Protein AF-A0A7C3XY31-F1 (afdb_monomer_lite)

Structure (mmCIF, N/CA/C/O backbone):
data_AF-A0A7C3XY31-F1
#
_entry.id   AF-A0A7C3XY31-F1
#
loop_
_atom_site.group_PDB
_atom_site.id
_atom_site.type_symbol
_atom_site.label_atom_id
_atom_site.label_alt_id
_atom_site.label_comp_id
_atom_site.label_asym_id
_atom_site.label_entity_id
_atom_site.label_seq_id
_atom_site.pdbx_PDB_ins_code
_atom_site.Cartn_x
_atom_site.Cartn_y
_atom_site.Cartn_z
_atom_site.occupancy
_atom_site.B_iso_or_equiv
_atom_site.auth_seq_id
_atom_site.auth_comp_id
_atom_site.auth_asym_id
_atom_site.auth_atom_id
_atom_site.pdbx_PDB_model_num
ATOM 1 N N . MET A 1 1 ? 17.121 47.775 -98.485 1.00 41.47 1 MET A N 1
ATOM 2 C CA . MET A 1 1 ? 16.347 46.627 -97.964 1.00 41.47 1 MET A CA 1
ATOM 3 C C . MET A 1 1 ? 17.136 45.973 -96.838 1.00 41.47 1 MET A C 1
ATOM 5 O O . MET A 1 1 ? 18.190 45.429 -97.127 1.00 41.47 1 MET A O 1
ATOM 9 N N . ASN A 1 2 ? 16.671 46.038 -95.588 1.00 47.47 2 ASN A N 1
ATOM 10 C CA . ASN A 1 2 ? 17.262 45.298 -94.466 1.00 47.47 2 ASN A CA 1
ATOM 11 C C . ASN A 1 2 ? 16.142 44.456 -93.834 1.00 47.47 2 ASN A C 1
ATOM 13 O O . ASN A 1 2 ? 15.167 45.025 -93.346 1.00 47.47 2 ASN A O 1
ATOM 17 N N . ARG A 1 3 ? 16.213 43.124 -93.970 1.00 52.72 3 ARG A N 1
ATOM 18 C CA . ARG A 1 3 ? 15.205 42.184 -93.453 1.00 52.72 3 ARG A CA 1
ATOM 19 C C . ARG A 1 3 ? 15.568 41.784 -92.025 1.00 52.72 3 ARG A C 1
ATOM 21 O O . ARG A 1 3 ? 16.687 41.365 -91.754 1.00 52.72 3 ARG A O 1
ATOM 28 N N . SER A 1 4 ? 14.566 41.920 -91.172 1.00 62.59 4 SER A N 1
ATOM 29 C CA . SER A 1 4 ? 14.433 41.464 -89.795 1.00 62.59 4 SER A CA 1
ATOM 30 C C . SER A 1 4 ? 14.820 39.999 -89.601 1.00 62.59 4 SER A C 1
ATOM 32 O O . SER A 1 4 ? 14.413 39.130 -90.370 1.00 62.59 4 SER A O 1
ATOM 34 N N . ASN A 1 5 ? 15.554 39.731 -88.522 1.00 63.06 5 ASN A N 1
ATOM 35 C CA . ASN A 1 5 ? 15.708 38.392 -87.968 1.00 63.06 5 ASN A CA 1
ATOM 36 C C . ASN A 1 5 ? 15.462 38.467 -86.453 1.00 63.06 5 ASN A C 1
ATOM 38 O O . ASN A 1 5 ? 16.384 38.420 -85.639 1.00 63.06 5 ASN A O 1
ATOM 42 N N . ASP A 1 6 ? 14.193 38.667 -86.094 1.00 62.97 6 ASP A N 1
ATOM 43 C CA . ASP A 1 6 ? 13.714 38.628 -84.714 1.00 62.97 6 ASP A CA 1
ATOM 44 C C . ASP A 1 6 ? 13.772 37.185 -84.206 1.00 62.97 6 ASP A C 1
ATOM 46 O O . ASP A 1 6 ? 12.964 36.328 -84.566 1.00 62.97 6 ASP A O 1
ATOM 50 N N . SER A 1 7 ? 14.771 36.903 -83.374 1.00 66.19 7 SER A N 1
ATOM 51 C CA . SER A 1 7 ? 14.890 35.624 -82.678 1.00 66.19 7 SER A CA 1
ATOM 52 C C . SER A 1 7 ? 13.913 35.613 -81.505 1.00 66.19 7 SER A C 1
ATOM 54 O O . SER A 1 7 ? 14.154 36.248 -80.480 1.00 66.19 7 SER A O 1
ATOM 56 N N . VAL A 1 8 ? 12.791 34.910 -81.658 1.00 70.56 8 VAL A N 1
ATOM 57 C CA . VAL A 1 8 ? 11.810 34.725 -80.581 1.00 70.56 8 VAL A CA 1
ATOM 58 C C . VAL A 1 8 ? 12.423 33.832 -79.489 1.00 70.56 8 VAL A C 1
ATOM 60 O O . VAL A 1 8 ? 12.839 32.710 -79.79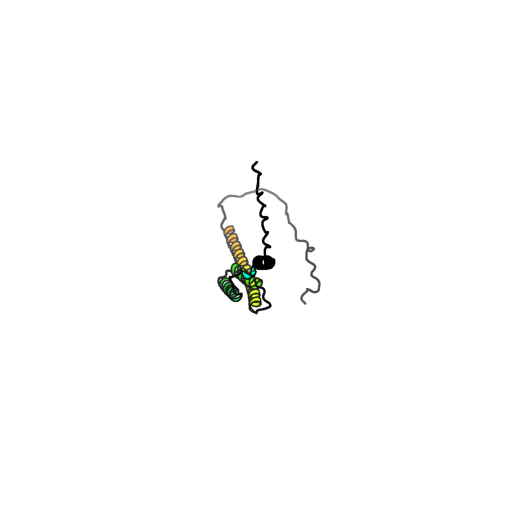3 1.00 70.56 8 VAL A O 1
ATOM 63 N N . PRO A 1 9 ? 12.483 34.271 -78.218 1.00 68.62 9 PRO A N 1
ATOM 64 C CA . PRO A 1 9 ? 12.995 33.441 -77.136 1.00 68.62 9 PRO A CA 1
ATOM 65 C C . PRO A 1 9 ? 12.006 32.313 -76.813 1.00 68.62 9 PRO A C 1
ATOM 67 O O . PRO A 1 9 ? 10.840 32.547 -76.496 1.00 68.62 9 PRO A O 1
ATOM 70 N N . VAL A 1 10 ? 12.479 31.068 -76.882 1.00 75.31 10 VAL A N 1
ATOM 71 C CA . VAL A 1 10 ? 11.697 29.885 -76.502 1.00 75.31 10 VAL A CA 1
ATOM 72 C C . VAL A 1 10 ? 11.641 29.800 -74.971 1.00 75.31 10 VAL A C 1
ATOM 74 O O . VAL A 1 10 ? 12.696 29.776 -74.334 1.00 75.31 10 VAL A O 1
ATOM 77 N N . PRO A 1 11 ? 10.455 29.717 -74.339 1.00 69.56 11 PRO A N 1
ATOM 78 C CA . PRO A 1 11 ? 10.371 29.592 -72.891 1.00 69.56 11 PRO A CA 1
ATOM 79 C C . PRO A 1 11 ? 10.866 28.210 -72.447 1.00 69.56 11 PRO A C 1
ATOM 81 O O . PRO A 1 11 ? 10.320 27.171 -72.831 1.00 69.56 11 PRO A O 1
ATOM 84 N N . HIS A 1 12 ? 11.896 28.192 -71.602 1.00 67.81 12 HIS A N 1
ATOM 85 C CA . HIS A 1 12 ? 12.340 26.983 -70.920 1.00 67.81 12 HIS A CA 1
ATOM 86 C C . HIS A 1 12 ? 11.215 26.471 -70.015 1.00 67.81 12 HIS A C 1
ATOM 88 O O . HIS A 1 12 ? 10.876 27.090 -69.007 1.00 67.81 12 HIS A O 1
ATOM 94 N N . ARG A 1 13 ? 10.617 25.328 -70.369 1.00 64.62 13 ARG A N 1
ATOM 95 C CA . ARG A 1 13 ? 9.663 24.657 -69.482 1.00 64.62 13 ARG A CA 1
ATOM 96 C C . ARG A 1 13 ? 10.412 24.161 -68.240 1.00 64.62 13 ARG A C 1
ATOM 98 O O . ARG A 1 13 ? 11.423 23.470 -68.401 1.00 64.62 13 ARG A O 1
ATOM 105 N N . PRO A 1 14 ? 9.937 24.456 -67.019 1.00 62.72 14 PRO A N 1
ATOM 106 C CA . PRO A 1 14 ? 10.551 23.922 -65.815 1.00 62.72 14 PRO A CA 1
ATOM 107 C C . PRO A 1 14 ? 10.419 22.396 -65.833 1.00 62.72 14 PRO A C 1
ATOM 109 O O . PRO A 1 14 ? 9.316 21.848 -65.860 1.00 62.72 14 PRO A O 1
ATOM 112 N N . ARG A 1 15 ? 11.558 21.695 -65.845 1.00 62.34 15 ARG A N 1
ATOM 113 C CA . ARG A 1 15 ? 11.598 20.257 -65.572 1.00 62.34 15 ARG A CA 1
ATOM 114 C C . ARG A 1 15 ? 11.131 20.064 -64.134 1.00 62.34 15 ARG A C 1
ATOM 116 O O . ARG A 1 15 ? 11.881 20.339 -63.203 1.00 62.34 15 ARG A O 1
ATOM 123 N N . LEU A 1 16 ? 9.898 19.596 -63.961 1.00 62.09 16 LEU A N 1
ATOM 124 C CA . LEU A 1 16 ? 9.423 19.083 -62.683 1.00 62.09 16 LEU A CA 1
ATOM 125 C C . LEU A 1 16 ? 10.308 17.884 -62.329 1.00 62.09 16 LEU A C 1
ATOM 127 O O . LEU A 1 16 ? 10.186 16.814 -62.925 1.00 62.09 16 LEU A O 1
ATOM 131 N N . GLN A 1 17 ? 11.259 18.095 -61.417 1.00 62.56 17 GLN A N 1
ATOM 132 C CA . GLN A 1 17 ? 12.043 17.014 -60.837 1.00 62.56 17 GLN A CA 1
ATOM 133 C C . GLN A 1 17 ? 11.064 16.037 -60.179 1.00 62.56 17 GLN A C 1
ATOM 135 O O . GLN A 1 17 ? 10.311 16.447 -59.290 1.00 62.56 17 GLN A O 1
ATOM 140 N N . PRO A 1 18 ? 11.033 14.760 -60.593 1.00 58.09 18 PRO A N 1
ATOM 141 C CA . PRO A 1 18 ? 10.224 13.777 -59.905 1.00 58.09 18 PRO A CA 1
ATOM 142 C C . PRO A 1 18 ? 10.820 13.616 -58.509 1.00 58.09 18 PRO A C 1
ATOM 144 O O . PRO A 1 18 ? 11.924 13.095 -58.353 1.00 58.09 18 PRO A O 1
ATOM 147 N N . TYR A 1 19 ? 10.103 14.089 -57.488 1.00 61.16 19 TYR A N 1
ATOM 148 C CA . TYR A 1 19 ? 10.388 13.727 -56.105 1.00 61.16 19 TYR A CA 1
ATOM 149 C C . TYR A 1 19 ? 10.492 12.201 -56.053 1.00 61.16 19 TYR A C 1
ATOM 151 O O . TYR A 1 19 ? 9.523 11.489 -56.325 1.00 61.16 19 TYR A O 1
ATOM 159 N N . GLY A 1 20 ? 11.707 11.703 -55.812 1.00 65.81 20 GLY A N 1
ATOM 160 C CA . GLY A 1 20 ? 12.021 10.284 -55.896 1.00 65.81 20 GLY A CA 1
ATOM 161 C C . GLY A 1 20 ? 11.079 9.499 -54.997 1.00 65.81 20 GLY A C 1
ATOM 162 O O . GLY A 1 20 ? 11.094 9.680 -53.781 1.00 65.81 20 GLY A O 1
ATOM 163 N N . ARG A 1 21 ? 10.258 8.629 -55.596 1.00 67.38 21 ARG A N 1
ATOM 164 C CA . ARG A 1 21 ? 9.262 7.802 -54.895 1.00 67.38 21 ARG A CA 1
ATOM 165 C C . ARG A 1 21 ? 9.852 7.084 -53.674 1.00 67.38 21 ARG A C 1
ATOM 167 O O . ARG A 1 21 ? 9.183 6.977 -52.656 1.00 67.38 21 ARG A O 1
ATOM 174 N N . GLY A 1 22 ? 11.128 6.694 -53.732 1.00 74.19 22 GLY A N 1
ATOM 175 C CA . GLY A 1 22 ? 11.844 6.105 -52.596 1.00 74.19 22 GLY A CA 1
ATOM 176 C C . GLY A 1 22 ? 11.987 7.043 -51.392 1.00 74.19 22 GLY A C 1
ATOM 177 O O . GLY A 1 22 ? 11.791 6.617 -50.261 1.00 74.19 22 GLY A O 1
ATOM 178 N N . ARG A 1 23 ? 12.247 8.337 -51.610 1.00 78.56 23 ARG A N 1
ATOM 179 C CA . ARG A 1 23 ? 12.376 9.317 -50.522 1.00 78.56 23 ARG A CA 1
ATOM 180 C C . ARG A 1 23 ? 11.027 9.608 -49.868 1.00 78.56 23 ARG A C 1
ATOM 182 O O . ARG A 1 23 ? 10.970 9.758 -48.654 1.00 78.56 23 ARG A O 1
ATOM 189 N N . LEU A 1 24 ? 9.948 9.628 -50.654 1.00 76.50 24 LEU A N 1
ATOM 190 C CA . LEU A 1 24 ? 8.592 9.778 -50.122 1.00 76.50 24 LEU A CA 1
ATOM 191 C C . LEU A 1 24 ? 8.196 8.570 -49.259 1.00 76.50 24 LEU A C 1
ATOM 193 O O . LEU A 1 24 ? 7.666 8.757 -48.171 1.00 76.50 24 LEU A O 1
ATOM 197 N N . LEU A 1 25 ? 8.517 7.348 -49.699 1.00 79.94 25 LEU A N 1
ATOM 198 C CA . LEU A 1 25 ? 8.256 6.129 -48.925 1.00 79.94 25 LEU A CA 1
ATOM 199 C C . LEU A 1 25 ? 9.026 6.106 -47.598 1.00 79.94 25 LEU A C 1
ATOM 201 O O . LEU A 1 25 ? 8.443 5.783 -46.568 1.00 79.94 25 LEU A O 1
ATOM 205 N N . VAL A 1 26 ? 10.300 6.508 -47.597 1.00 82.75 26 VAL A N 1
ATOM 206 C CA . VAL A 1 26 ? 11.105 6.591 -46.366 1.00 82.75 26 VAL A CA 1
ATOM 207 C C . VAL A 1 26 ? 10.539 7.632 -45.397 1.00 82.75 26 VAL A C 1
ATOM 209 O O . VAL A 1 26 ? 10.436 7.362 -44.204 1.00 82.75 26 VAL A O 1
ATOM 212 N N . VAL A 1 27 ? 10.118 8.799 -45.897 1.00 82.75 27 VAL A N 1
ATOM 213 C CA . VAL A 1 27 ? 9.483 9.832 -45.061 1.00 82.75 27 VAL A CA 1
ATOM 214 C C . VAL A 1 27 ? 8.153 9.337 -44.491 1.00 82.75 27 VAL A C 1
ATOM 216 O O . VAL A 1 27 ? 7.914 9.499 -43.301 1.00 82.75 27 VAL A O 1
ATOM 219 N N . MET A 1 28 ? 7.309 8.687 -45.296 1.00 85.12 28 MET A N 1
ATOM 220 C CA . MET A 1 28 ? 6.040 8.121 -44.825 1.00 85.12 28 MET A CA 1
ATOM 221 C C . MET A 1 28 ? 6.252 7.034 -43.765 1.00 85.12 28 MET A C 1
ATOM 223 O O . MET A 1 28 ? 5.528 7.009 -42.775 1.00 85.12 28 MET A O 1
ATOM 227 N N . LEU A 1 29 ? 7.266 6.178 -43.926 1.00 86.62 29 LEU A N 1
ATOM 228 C CA . LEU A 1 29 ? 7.602 5.144 -42.947 1.00 86.62 29 LEU A CA 1
ATOM 229 C C . LEU A 1 29 ? 8.117 5.747 -41.632 1.00 86.62 29 LEU A C 1
ATOM 231 O O . LEU A 1 29 ? 7.706 5.316 -40.558 1.00 86.62 29 LEU A O 1
ATOM 235 N N . ALA A 1 30 ? 8.959 6.782 -41.707 1.00 85.25 30 ALA A N 1
ATOM 236 C CA . ALA A 1 30 ? 9.435 7.503 -40.529 1.00 85.25 30 ALA A CA 1
ATOM 237 C C . ALA A 1 30 ? 8.287 8.210 -39.788 1.00 85.25 30 ALA A C 1
ATOM 239 O O . ALA A 1 30 ? 8.208 8.142 -38.563 1.00 85.25 30 ALA A O 1
ATOM 240 N N . VAL A 1 31 ? 7.362 8.834 -40.524 1.00 88.19 31 VAL A N 1
ATOM 241 C CA . VAL A 1 31 ? 6.164 9.466 -39.952 1.00 88.19 31 VAL A CA 1
ATOM 242 C C . VAL A 1 31 ? 5.249 8.419 -39.318 1.00 88.19 31 VAL A C 1
ATOM 244 O O . VAL A 1 31 ? 4.808 8.607 -38.190 1.00 88.19 31 VAL A O 1
ATOM 247 N N . ALA A 1 32 ? 5.006 7.289 -39.986 1.00 87.31 32 ALA A N 1
ATOM 248 C CA . ALA A 1 32 ? 4.194 6.204 -39.441 1.00 87.31 32 ALA A CA 1
ATOM 249 C C . ALA A 1 32 ? 4.803 5.612 -38.162 1.00 87.31 32 ALA A C 1
ATOM 251 O O . ALA A 1 32 ? 4.076 5.374 -37.199 1.00 87.31 32 ALA A O 1
ATOM 252 N N . ALA A 1 33 ? 6.127 5.431 -38.123 1.00 86.25 33 ALA A N 1
ATOM 253 C CA . ALA A 1 33 ? 6.845 4.976 -36.937 1.00 86.25 33 ALA A CA 1
ATOM 254 C C . ALA A 1 33 ? 6.766 5.997 -35.791 1.00 86.25 33 ALA A C 1
ATOM 256 O O . ALA A 1 33 ? 6.523 5.613 -34.651 1.00 86.25 33 ALA A O 1
ATOM 257 N N . ALA A 1 34 ? 6.902 7.293 -36.087 1.00 86.38 34 ALA A N 1
ATOM 258 C CA . ALA A 1 34 ? 6.768 8.357 -35.094 1.00 86.38 34 ALA A CA 1
ATOM 259 C C . ALA A 1 34 ? 5.341 8.442 -34.530 1.00 86.38 34 ALA A C 1
ATOM 261 O O . ALA A 1 34 ? 5.166 8.565 -33.321 1.00 86.38 34 ALA A O 1
ATOM 262 N N . ILE A 1 35 ? 4.322 8.314 -35.386 1.00 86.88 35 ILE A N 1
ATOM 263 C CA . ILE A 1 35 ? 2.916 8.264 -34.967 1.00 86.88 35 ILE A CA 1
ATOM 264 C C . ILE A 1 35 ? 2.666 7.020 -34.109 1.00 86.88 35 ILE A C 1
ATOM 266 O O . ILE A 1 35 ? 2.050 7.129 -33.055 1.00 86.88 35 ILE A O 1
ATOM 270 N N . HIS A 1 36 ? 3.182 5.852 -34.504 1.00 79.81 36 HIS A N 1
ATOM 271 C CA . HIS A 1 36 ? 3.076 4.635 -33.694 1.00 79.81 36 HIS A CA 1
ATOM 272 C C . HIS A 1 36 ? 3.751 4.792 -32.331 1.00 79.81 36 HIS A C 1
ATOM 274 O O . HIS A 1 36 ? 3.150 4.443 -31.321 1.00 79.81 36 HIS A O 1
ATOM 280 N N . ALA A 1 37 ? 4.960 5.354 -32.283 1.00 79.06 37 ALA A N 1
ATOM 281 C CA . ALA A 1 37 ? 5.665 5.617 -31.034 1.00 79.06 37 ALA A CA 1
ATOM 282 C C . ALA A 1 37 ? 4.894 6.607 -30.147 1.00 79.06 37 ALA A C 1
ATOM 284 O O . ALA A 1 37 ? 4.772 6.382 -28.946 1.00 79.06 37 ALA A O 1
ATOM 285 N N . ALA A 1 38 ? 4.313 7.656 -30.735 1.00 80.56 38 ALA A N 1
ATOM 286 C CA . ALA A 1 38 ? 3.495 8.631 -30.020 1.00 80.56 38 ALA A CA 1
ATOM 287 C C . ALA A 1 38 ? 2.206 8.012 -29.459 1.00 80.56 38 ALA A C 1
ATOM 289 O O . ALA A 1 38 ? 1.850 8.287 -28.316 1.00 80.56 38 ALA A O 1
ATOM 290 N N . ILE A 1 39 ? 1.533 7.142 -30.222 1.00 80.31 39 ILE A N 1
ATOM 291 C CA . ILE A 1 39 ? 0.362 6.393 -29.746 1.00 80.31 39 ILE A CA 1
ATOM 292 C C . ILE A 1 39 ? 0.770 5.471 -28.597 1.00 80.31 39 ILE A C 1
ATOM 294 O O . ILE A 1 39 ? 0.099 5.444 -27.572 1.00 80.31 39 ILE A O 1
ATOM 298 N N . LEU A 1 40 ? 1.888 4.758 -28.725 1.00 72.19 40 LEU A N 1
ATOM 299 C CA . LEU A 1 40 ? 2.376 3.863 -27.679 1.00 72.19 40 LEU A CA 1
ATOM 300 C C . LEU A 1 40 ? 2.648 4.647 -26.386 1.00 72.19 40 LEU A C 1
ATOM 302 O O . LEU A 1 40 ? 2.111 4.293 -25.342 1.00 72.19 40 LEU A O 1
ATOM 306 N N . VAL A 1 41 ? 3.359 5.774 -26.477 1.00 69.62 41 VAL A N 1
ATOM 307 C CA . VAL A 1 41 ? 3.620 6.709 -25.366 1.00 69.62 41 VAL A CA 1
ATOM 308 C C . VAL A 1 41 ? 2.330 7.259 -24.747 1.00 69.62 41 VAL A C 1
ATOM 310 O O . VAL A 1 41 ? 2.210 7.295 -23.525 1.00 69.62 41 VAL A O 1
ATOM 313 N N . ALA A 1 42 ? 1.345 7.648 -25.560 1.00 71.38 42 ALA A N 1
ATOM 314 C CA . ALA A 1 42 ? 0.080 8.207 -25.081 1.00 71.38 42 ALA A CA 1
ATOM 315 C C . ALA A 1 42 ? -0.834 7.163 -24.412 1.00 71.38 42 ALA A C 1
ATOM 317 O O . ALA A 1 42 ? -1.542 7.488 -23.461 1.00 71.38 42 ALA A O 1
ATOM 318 N N . PHE A 1 43 ? -0.822 5.915 -24.891 1.00 67.38 43 PHE A N 1
ATOM 319 C CA . PHE A 1 43 ? -1.708 4.846 -24.413 1.00 67.38 43 PHE A CA 1
ATOM 320 C C . PHE A 1 43 ? -1.088 3.945 -23.345 1.00 67.38 43 PHE A C 1
ATOM 322 O O . PHE A 1 43 ? -1.791 3.119 -22.763 1.00 67.38 43 PHE A O 1
ATOM 329 N N . THR A 1 44 ? 0.198 4.107 -23.033 1.00 58.22 44 THR A N 1
ATOM 330 C CA . THR A 1 44 ? 0.842 3.390 -21.928 1.00 58.22 44 THR A CA 1
ATOM 331 C C . THR A 1 44 ? 1.376 4.357 -20.868 1.00 58.22 44 THR A C 1
ATOM 333 O O . THR A 1 44 ? 2.587 4.502 -20.693 1.00 58.22 44 THR A O 1
ATOM 336 N N . PRO A 1 45 ? 0.493 4.955 -20.039 1.00 58.62 45 PRO A N 1
ATOM 337 C CA . PRO A 1 45 ? 0.923 5.673 -18.835 1.00 58.62 45 PRO A CA 1
ATOM 338 C C . PRO A 1 45 ? 1.698 4.771 -17.852 1.00 58.62 45 PRO A C 1
ATOM 340 O O . PRO A 1 45 ? 2.281 5.263 -16.893 1.00 58.62 45 PRO A O 1
ATOM 343 N N . ALA A 1 46 ? 1.732 3.454 -18.091 1.00 54.78 46 ALA A N 1
ATOM 344 C CA . ALA A 1 46 ? 2.529 2.479 -17.357 1.00 54.78 46 ALA A CA 1
ATOM 345 C C . ALA A 1 46 ? 4.050 2.596 -17.591 1.00 54.78 46 ALA A C 1
ATOM 347 O O . ALA A 1 46 ? 4.803 2.266 -16.683 1.00 54.78 46 ALA A O 1
ATOM 348 N N . ILE A 1 47 ? 4.521 3.080 -18.752 1.00 55.22 47 ILE A N 1
ATOM 349 C CA . ILE A 1 47 ? 5.974 3.169 -19.041 1.00 55.22 47 ILE A CA 1
ATOM 350 C C . ILE A 1 47 ? 6.601 4.414 -18.389 1.00 55.22 47 ILE A C 1
ATOM 352 O O . ILE A 1 47 ? 7.789 4.428 -18.085 1.00 55.22 47 ILE A O 1
ATOM 356 N N . PHE A 1 48 ? 5.790 5.441 -18.110 1.00 51.84 48 PHE A N 1
ATOM 357 C CA . PHE A 1 48 ? 6.207 6.663 -17.409 1.00 51.84 48 PHE A CA 1
ATOM 358 C C . PHE A 1 48 ? 5.941 6.630 -15.903 1.00 51.84 48 PHE A C 1
ATOM 360 O O . PHE A 1 48 ? 6.178 7.625 -15.221 1.00 51.84 48 PHE A O 1
ATOM 367 N N . ARG A 1 49 ? 5.517 5.489 -15.343 1.00 50.78 49 ARG A N 1
ATOM 368 C CA . ARG A 1 49 ? 5.649 5.252 -13.900 1.00 50.78 49 ARG A CA 1
ATOM 369 C C . ARG A 1 49 ? 7.107 4.906 -13.597 1.00 50.78 49 ARG A C 1
ATOM 371 O O . ARG A 1 49 ? 7.434 3.803 -13.181 1.00 50.78 49 ARG A O 1
ATOM 378 N N . THR A 1 50 ? 7.996 5.866 -13.833 1.00 47.28 50 THR A N 1
ATOM 379 C CA . THR A 1 50 ? 9.398 5.845 -13.399 1.00 47.28 50 THR A CA 1
ATOM 380 C C . THR A 1 50 ? 9.508 6.221 -11.924 1.00 47.28 50 THR A C 1
ATOM 382 O O . THR A 1 50 ? 10.327 7.046 -11.553 1.00 47.28 50 THR A O 1
ATOM 385 N N . ASP A 1 51 ? 8.675 5.588 -11.109 1.00 50.59 51 ASP A N 1
ATOM 386 C CA . ASP A 1 51 ? 8.932 5.298 -9.711 1.00 50.59 51 ASP A CA 1
ATOM 387 C C . ASP A 1 51 ? 8.527 3.837 -9.581 1.00 50.59 51 ASP A C 1
ATOM 389 O O . ASP A 1 51 ? 7.362 3.497 -9.373 1.00 50.59 51 ASP A O 1
ATOM 393 N N . TYR A 1 52 ? 9.489 2.951 -9.833 1.00 52.38 52 TYR A N 1
ATOM 394 C CA . TYR A 1 52 ? 9.369 1.530 -9.535 1.00 52.38 52 TYR A CA 1
ATOM 395 C C . TYR A 1 52 ? 9.368 1.398 -8.004 1.00 52.38 52 TYR A C 1
ATOM 397 O O . TYR A 1 52 ? 10.339 0.961 -7.389 1.00 52.38 52 TYR A O 1
ATOM 405 N N . GLU A 1 53 ? 8.305 1.887 -7.367 1.00 63.09 53 GLU A N 1
ATOM 406 C CA . GLU A 1 53 ? 7.996 1.615 -5.977 1.00 63.09 53 GLU A CA 1
ATOM 407 C C . GLU A 1 53 ? 7.667 0.128 -5.949 1.00 63.09 53 GLU A C 1
ATOM 409 O O . GLU A 1 53 ? 6.586 -0.309 -6.350 1.00 63.09 53 GLU A O 1
ATOM 414 N N . SER A 1 54 ? 8.683 -0.674 -5.631 1.00 77.50 54 SER A N 1
ATOM 415 C CA . SER A 1 54 ? 8.516 -2.114 -5.605 1.00 77.50 54 SER A CA 1
ATOM 416 C C . SER A 1 54 ? 7.413 -2.447 -4.590 1.00 77.50 54 SER A C 1
ATOM 418 O O . SER A 1 54 ? 7.307 -1.770 -3.558 1.00 77.50 54 SER A O 1
ATOM 420 N N . PRO A 1 55 ? 6.562 -3.450 -4.853 1.00 81.88 55 PRO A N 1
ATOM 421 C CA . PRO A 1 55 ? 5.514 -3.840 -3.912 1.00 81.88 55 PRO A CA 1
ATOM 422 C C . PRO A 1 55 ? 6.086 -4.145 -2.516 1.00 81.88 55 PRO A C 1
ATOM 424 O O . PRO A 1 55 ? 5.409 -3.918 -1.520 1.00 81.88 55 PRO A O 1
ATOM 427 N N . GLU A 1 56 ? 7.354 -4.559 -2.435 1.00 84.25 56 GLU A N 1
ATOM 428 C CA . GLU A 1 56 ? 8.114 -4.723 -1.193 1.00 84.25 56 GLU A CA 1
ATOM 429 C C . GLU A 1 56 ? 8.323 -3.405 -0.446 1.00 84.25 56 GLU A C 1
ATOM 431 O O . GLU A 1 56 ? 7.979 -3.317 0.728 1.00 84.25 56 GLU A O 1
ATOM 436 N N . ARG A 1 57 ? 8.806 -2.356 -1.121 1.00 86.69 57 ARG A N 1
ATOM 437 C CA . ARG A 1 57 ? 9.001 -1.026 -0.516 1.00 86.69 57 ARG A CA 1
ATOM 438 C C . ARG A 1 57 ? 7.689 -0.444 0.004 1.00 86.69 57 ARG A C 1
ATOM 440 O O . ARG A 1 57 ? 7.648 0.107 1.101 1.00 86.69 57 ARG A O 1
ATOM 447 N N . LEU A 1 58 ? 6.624 -0.567 -0.786 1.00 88.31 58 LEU A N 1
ATOM 448 C CA . LEU A 1 58 ? 5.288 -0.100 -0.415 1.00 88.31 58 LEU A CA 1
ATOM 449 C C . LEU A 1 58 ? 4.735 -0.870 0.791 1.00 88.31 58 LEU A C 1
ATOM 451 O O . LEU A 1 58 ? 4.141 -0.267 1.685 1.00 88.31 58 LEU A O 1
ATOM 455 N N . TYR A 1 59 ? 4.957 -2.186 0.832 1.00 88.75 59 TYR A N 1
ATOM 456 C CA . TYR A 1 59 ? 4.568 -3.032 1.955 1.00 88.75 59 TYR A CA 1
ATOM 457 C C . TYR A 1 59 ? 5.341 -2.672 3.233 1.00 88.75 59 TYR A C 1
ATOM 459 O O . TYR A 1 59 ? 4.720 -2.442 4.267 1.00 88.75 59 TYR A O 1
ATOM 467 N N . GLU A 1 60 ? 6.669 -2.546 3.158 1.00 90.12 60 GLU A N 1
ATOM 468 C CA . GLU A 1 60 ? 7.525 -2.163 4.293 1.00 90.12 60 GLU A CA 1
ATOM 469 C C . GLU A 1 60 ? 7.157 -0.780 4.847 1.00 90.12 60 GLU A C 1
ATOM 471 O O . GLU A 1 60 ? 7.079 -0.584 6.062 1.00 90.12 60 GLU A O 1
ATOM 476 N N . LEU A 1 61 ? 6.878 0.187 3.966 1.00 92.06 61 LEU A N 1
ATOM 477 C CA . LEU A 1 61 ? 6.410 1.508 4.378 1.00 92.06 61 LEU A CA 1
ATOM 478 C C . LEU A 1 61 ? 5.030 1.423 5.049 1.00 92.06 61 LEU A C 1
ATOM 480 O O . LEU A 1 61 ? 4.804 2.073 6.069 1.00 92.06 61 LEU A O 1
ATOM 484 N N . GLY A 1 62 ? 4.126 0.595 4.516 1.00 92.88 62 GLY A N 1
ATOM 485 C CA . GLY A 1 62 ? 2.821 0.330 5.120 1.00 92.88 62 GLY A CA 1
ATOM 486 C C . GLY A 1 62 ? 2.937 -0.265 6.525 1.00 92.88 62 GLY A C 1
ATOM 487 O O . GLY A 1 62 ? 2.249 0.190 7.438 1.00 92.88 62 GLY A O 1
ATOM 488 N N . GLU A 1 63 ? 3.847 -1.222 6.735 1.00 93.25 63 GLU A N 1
ATOM 489 C CA . GLU A 1 63 ? 4.138 -1.782 8.062 1.00 93.25 63 GLU A CA 1
ATOM 490 C C . GLU A 1 63 ? 4.699 -0.726 9.021 1.00 93.25 63 GLU A C 1
ATOM 492 O O . GLU A 1 63 ? 4.282 -0.660 10.181 1.00 93.25 63 GLU A O 1
ATOM 497 N N . ALA A 1 64 ? 5.595 0.142 8.545 1.00 94.31 64 ALA A N 1
ATOM 498 C CA . ALA A 1 64 ? 6.147 1.225 9.352 1.00 94.31 64 ALA A CA 1
ATOM 499 C C . ALA A 1 64 ? 5.070 2.235 9.789 1.00 94.31 64 ALA A C 1
ATOM 501 O O . ALA A 1 64 ? 5.049 2.649 10.950 1.00 94.31 64 ALA A O 1
ATOM 502 N N . GLU A 1 65 ? 4.152 2.618 8.897 1.00 93.06 65 GLU A N 1
ATOM 503 C CA . GLU A 1 65 ? 3.034 3.505 9.243 1.00 93.06 65 GLU A CA 1
ATOM 504 C C . GLU A 1 65 ? 2.017 2.811 10.166 1.00 93.06 65 GLU A C 1
ATOM 506 O O . GLU A 1 65 ? 1.517 3.429 11.112 1.00 93.06 65 GLU A O 1
ATOM 511 N N . LEU A 1 66 ? 1.779 1.507 9.986 1.00 92.50 66 LEU A N 1
ATOM 512 C CA . LEU A 1 66 ? 0.933 0.718 10.884 1.00 92.50 66 LEU A CA 1
ATOM 513 C C . LEU A 1 66 ? 1.518 0.674 12.301 1.00 92.50 66 LEU A C 1
ATOM 515 O O . LEU A 1 66 ? 0.793 0.902 13.270 1.00 92.50 66 LEU A O 1
ATOM 519 N N . ALA A 1 67 ? 2.833 0.475 12.430 1.00 91.31 67 ALA A N 1
ATOM 520 C CA . ALA A 1 67 ? 3.540 0.514 13.711 1.00 91.31 67 ALA A CA 1
ATOM 521 C C . ALA A 1 67 ? 3.491 1.900 14.381 1.00 91.31 67 ALA A C 1
ATOM 523 O O . ALA A 1 67 ? 3.491 1.999 15.607 1.00 91.31 67 ALA A O 1
ATOM 524 N N . ARG A 1 68 ? 3.397 2.978 13.591 1.00 93.00 68 ARG A N 1
ATOM 525 C CA . ARG A 1 68 ? 3.199 4.357 14.076 1.00 93.00 68 ARG A CA 1
ATOM 526 C C . ARG A 1 68 ? 1.748 4.661 14.474 1.00 93.00 68 ARG A C 1
ATOM 528 O O . ARG A 1 68 ? 1.472 5.771 14.922 1.00 93.00 68 ARG A O 1
ATOM 535 N N . GLY A 1 69 ? 0.822 3.712 14.308 1.00 91.56 69 GLY A N 1
ATOM 536 C CA . GLY A 1 69 ? -0.609 3.897 14.576 1.00 91.56 69 GLY A CA 1
ATOM 537 C C . GLY A 1 69 ? -1.336 4.732 13.517 1.00 91.56 69 GLY A C 1
ATOM 538 O O . GLY A 1 69 ? -2.468 5.163 13.732 1.00 91.56 69 GLY A O 1
ATOM 539 N N . ARG A 1 70 ? -0.695 4.972 12.371 1.00 93.56 70 ARG A N 1
ATOM 540 C CA . ARG A 1 70 ? -1.222 5.753 11.249 1.00 93.56 70 ARG A CA 1
ATOM 541 C C . ARG A 1 70 ? -1.966 4.847 10.281 1.00 93.56 70 ARG A C 1
ATOM 543 O O . ARG A 1 70 ? -1.522 4.540 9.176 1.00 93.56 70 ARG A O 1
ATOM 550 N N . TYR A 1 71 ? -3.115 4.366 10.739 1.00 89.62 71 TYR A N 1
ATOM 551 C CA . TYR A 1 71 ? -3.855 3.312 10.048 1.00 89.62 71 TYR A CA 1
ATOM 552 C C . TYR A 1 71 ? -4.371 3.745 8.666 1.00 89.62 71 TYR A C 1
ATOM 554 O O . TYR A 1 71 ? -4.402 2.932 7.749 1.00 89.62 71 TYR A O 1
ATOM 562 N N . THR A 1 72 ? -4.724 5.021 8.491 1.00 90.56 72 THR A N 1
ATOM 563 C CA . THR A 1 72 ? -5.180 5.595 7.213 1.00 90.56 72 THR A CA 1
ATOM 564 C C . THR A 1 72 ? -4.096 5.573 6.143 1.00 90.56 72 THR A C 1
ATOM 566 O O . THR A 1 72 ? -4.336 5.091 5.036 1.00 90.56 72 THR A O 1
ATOM 569 N N . GLU A 1 73 ? -2.895 6.049 6.479 1.00 88.69 73 GLU A N 1
ATOM 570 C CA . GLU A 1 73 ? -1.749 6.013 5.569 1.00 88.69 73 GLU A CA 1
ATOM 571 C C . GLU A 1 73 ? -1.330 4.570 5.257 1.00 88.69 73 GLU A C 1
ATOM 573 O O . GLU A 1 73 ? -1.106 4.237 4.092 1.00 88.69 73 GLU A O 1
ATOM 578 N N . ALA A 1 74 ? -1.302 3.695 6.269 1.00 91.75 74 ALA A N 1
ATOM 579 C CA . ALA A 1 74 ? -0.970 2.283 6.091 1.00 91.75 74 ALA A CA 1
ATOM 580 C C . ALA A 1 74 ? -1.932 1.578 5.119 1.00 91.75 74 ALA A C 1
ATOM 582 O O . ALA A 1 74 ? -1.494 0.892 4.197 1.00 91.75 74 ALA A O 1
ATOM 583 N N . MET A 1 75 ? -3.245 1.792 5.267 1.00 90.88 75 MET A N 1
ATOM 584 C CA . MET A 1 75 ? -4.250 1.227 4.358 1.00 90.88 75 MET A CA 1
ATOM 585 C C . MET A 1 75 ? -4.050 1.698 2.915 1.00 90.88 75 MET A C 1
ATOM 587 O O . MET A 1 75 ? -4.103 0.880 1.999 1.00 90.88 75 MET A O 1
ATOM 591 N N . ALA A 1 76 ? -3.771 2.987 2.703 1.00 90.19 76 ALA A N 1
ATOM 592 C CA . ALA A 1 76 ? -3.525 3.522 1.366 1.00 90.19 76 ALA A CA 1
ATOM 593 C C . ALA A 1 76 ? -2.290 2.883 0.705 1.00 90.19 76 ALA A C 1
ATOM 595 O O . ALA A 1 76 ? -2.305 2.603 -0.493 1.00 90.19 76 ALA A O 1
ATOM 596 N N . LEU A 1 77 ? -1.234 2.619 1.479 1.00 89.94 77 LEU A N 1
ATOM 597 C CA . LEU A 1 77 ? -0.020 1.961 0.991 1.00 89.94 77 LEU A CA 1
ATOM 598 C C . LEU A 1 77 ? -0.259 0.489 0.647 1.00 89.94 77 LEU A C 1
ATOM 600 O O . LEU A 1 77 ? 0.128 0.053 -0.435 1.00 89.94 77 LEU A O 1
ATOM 604 N N . PHE A 1 78 ? -0.962 -0.265 1.496 1.00 89.75 78 PHE A N 1
ATOM 605 C CA . PHE A 1 78 ? -1.323 -1.649 1.175 1.00 89.75 78 PHE A CA 1
ATOM 606 C C . PHE A 1 78 ? -2.274 -1.737 -0.019 1.00 89.75 78 PHE A C 1
ATOM 608 O O . PHE A 1 78 ? -2.121 -2.634 -0.843 1.00 89.75 78 PHE A O 1
ATOM 615 N N . GLN A 1 79 ? -3.203 -0.790 -0.172 1.00 88.38 79 GLN A N 1
ATOM 616 C CA . GLN A 1 79 ? -4.065 -0.734 -1.350 1.00 88.38 79 GLN A CA 1
ATOM 617 C C . GLN A 1 79 ? -3.246 -0.510 -2.624 1.00 88.38 79 GLN A C 1
ATOM 619 O O . GLN A 1 79 ? -3.454 -1.220 -3.602 1.00 88.38 79 GLN A O 1
ATOM 624 N N . LYS A 1 80 ? -2.243 0.379 -2.594 1.00 86.88 80 LYS A N 1
ATOM 625 C CA . LYS A 1 80 ? -1.306 0.537 -3.715 1.00 86.88 80 LYS A CA 1
ATOM 626 C C . LYS A 1 80 ? -0.565 -0.760 -4.031 1.00 86.88 80 LYS A C 1
ATOM 628 O O . LYS A 1 80 ? -0.414 -1.069 -5.207 1.00 86.88 80 LYS A O 1
ATOM 633 N N . VAL A 1 81 ? -0.140 -1.529 -3.018 1.00 87.12 81 VAL A N 1
ATOM 634 C CA . VAL A 1 81 ? 0.435 -2.868 -3.245 1.00 87.12 81 VAL A CA 1
ATOM 635 C C . VAL A 1 81 ? -0.575 -3.736 -3.989 1.00 87.12 81 VAL A C 1
ATOM 637 O O . VAL A 1 81 ? -0.240 -4.271 -5.032 1.00 87.12 81 VAL A O 1
ATOM 640 N N . LEU A 1 82 ? -1.822 -3.829 -3.528 1.00 85.06 82 LEU A N 1
ATOM 641 C CA . LEU A 1 82 ? -2.859 -4.650 -4.168 1.00 85.06 82 LEU A CA 1
ATOM 642 C C . LEU A 1 82 ? -3.203 -4.197 -5.602 1.00 85.06 82 LEU A C 1
ATOM 644 O O . LEU A 1 82 ? -3.475 -5.035 -6.464 1.00 85.06 82 LEU A O 1
ATOM 648 N N . ASP A 1 83 ? -3.133 -2.895 -5.878 1.00 83.50 83 ASP A N 1
ATOM 649 C CA . ASP A 1 83 ? -3.432 -2.302 -7.185 1.00 83.50 83 ASP A CA 1
ATOM 650 C C . ASP A 1 83 ? -2.359 -2.599 -8.246 1.00 83.50 83 ASP A C 1
ATOM 652 O O . ASP A 1 83 ? -2.644 -2.535 -9.444 1.00 83.50 83 ASP A O 1
ATOM 656 N N . LEU A 1 84 ? -1.134 -2.958 -7.840 1.00 79.31 84 LEU A N 1
ATOM 657 C CA . LEU A 1 84 ? -0.046 -3.303 -8.764 1.00 79.31 84 LEU A CA 1
ATOM 658 C C . LEU A 1 84 ? -0.263 -4.641 -9.502 1.00 79.31 84 LEU A C 1
ATOM 660 O O . LEU A 1 84 ? 0.546 -4.975 -10.365 1.00 79.31 84 LEU A O 1
ATOM 664 N N . GLN A 1 85 ? -1.328 -5.393 -9.178 1.00 67.81 85 GLN A N 1
ATOM 665 C CA . GLN A 1 85 ? -1.767 -6.662 -9.790 1.00 67.81 85 GLN A CA 1
ATOM 666 C C . GLN A 1 85 ? -0.705 -7.458 -10.583 1.00 67.81 85 GLN A C 1
ATOM 668 O O . GLN A 1 85 ? -0.713 -7.478 -11.817 1.00 67.81 85 GLN A O 1
ATOM 673 N N . PRO A 1 86 ? 0.148 -8.241 -9.913 1.00 66.69 86 PRO A N 1
ATOM 674 C CA . PRO A 1 86 ? 0.845 -9.350 -10.535 1.00 66.69 86 PRO A CA 1
ATOM 675 C C . PRO A 1 86 ? 0.154 -10.679 -10.215 1.00 66.69 86 PRO A C 1
ATOM 677 O O . PRO A 1 86 ? -0.470 -10.864 -9.170 1.00 66.69 86 PRO A O 1
ATOM 680 N N . LYS A 1 87 ? 0.304 -11.635 -11.136 1.00 59.28 87 LYS A N 1
ATOM 681 C CA . LYS A 1 87 ? -0.090 -13.043 -10.979 1.00 59.28 87 LYS A CA 1
ATOM 682 C C . LYS A 1 87 ? 0.672 -13.676 -9.795 1.00 59.28 87 LYS A C 1
ATOM 684 O O . LYS A 1 87 ? 1.716 -14.281 -9.992 1.00 59.28 87 LYS A O 1
ATOM 689 N N . LEU A 1 88 ? 0.154 -13.484 -8.582 1.00 58.53 88 LEU A N 1
ATOM 690 C CA . LEU A 1 88 ? 0.514 -14.116 -7.301 1.00 58.53 88 LEU A CA 1
ATOM 691 C C . LEU A 1 88 ? 2.010 -14.168 -6.901 1.00 58.53 88 LEU A C 1
ATOM 693 O O . LEU A 1 88 ? 2.624 -15.233 -6.865 1.00 58.53 88 LEU A O 1
ATOM 697 N N . PRO A 1 89 ? 2.585 -13.046 -6.451 1.00 71.56 89 PRO A N 1
ATOM 698 C CA . PRO A 1 89 ? 3.664 -13.060 -5.464 1.00 71.56 89 PRO A CA 1
ATOM 699 C C . PRO A 1 89 ? 3.099 -13.136 -4.023 1.00 71.56 89 PRO A C 1
ATOM 701 O O . PRO A 1 89 ? 2.061 -12.533 -3.744 1.00 71.56 89 PRO A O 1
ATOM 704 N N . PRO A 1 90 ? 3.779 -13.797 -3.065 1.00 79.19 90 PRO A N 1
ATOM 705 C CA . PRO A 1 90 ? 3.306 -13.959 -1.677 1.00 79.19 90 PRO A CA 1
ATOM 706 C C . PRO A 1 90 ? 3.132 -12.640 -0.899 1.00 79.19 90 PRO A C 1
ATOM 708 O O . PRO A 1 90 ? 2.499 -12.613 0.153 1.00 79.19 90 PRO A O 1
ATOM 711 N N . ILE A 1 91 ? 3.684 -11.528 -1.390 1.00 82.50 91 ILE A N 1
ATOM 712 C CA . ILE A 1 91 ? 3.573 -10.223 -0.726 1.00 82.50 91 ILE A CA 1
ATOM 713 C C . ILE A 1 91 ? 2.175 -9.599 -0.830 1.00 82.50 91 ILE A C 1
ATOM 715 O O . ILE A 1 91 ? 1.778 -8.827 0.037 1.00 82.50 91 ILE A O 1
ATOM 719 N N . PHE A 1 92 ? 1.392 -9.976 -1.841 1.00 82.88 92 PHE A N 1
ATOM 720 C CA . PHE A 1 92 ? 0.049 -9.435 -2.058 1.00 82.88 92 PHE A CA 1
ATOM 721 C C . PHE A 1 92 ? -0.964 -10.051 -1.090 1.00 82.88 92 PHE A C 1
ATOM 723 O O . PHE A 1 92 ? -1.831 -9.345 -0.578 1.00 82.88 92 PHE A O 1
ATOM 730 N N . GLU A 1 93 ? -0.810 -11.340 -0.767 1.00 85.25 93 GLU A N 1
ATOM 731 C CA . GLU A 1 93 ? -1.587 -11.993 0.295 1.00 85.25 93 GLU A CA 1
ATOM 732 C C . GLU A 1 93 ? -1.324 -11.318 1.645 1.00 85.25 93 GLU A C 1
ATOM 734 O O . GLU A 1 93 ? -2.262 -10.898 2.324 1.00 85.25 93 GLU A O 1
ATOM 739 N N . LYS A 1 94 ? -0.045 -11.100 1.978 1.00 87.62 94 LYS A N 1
ATOM 740 C CA . LYS A 1 94 ? 0.352 -10.388 3.200 1.00 87.62 94 LYS A CA 1
ATOM 741 C C . LYS A 1 94 ? -0.201 -8.964 3.243 1.00 87.62 94 LYS A C 1
ATOM 743 O O . LYS A 1 94 ? -0.737 -8.550 4.266 1.00 87.62 94 LYS A O 1
ATOM 748 N N . ALA A 1 95 ? -0.124 -8.218 2.141 1.00 87.38 95 ALA A N 1
ATOM 749 C CA . ALA A 1 95 ? -0.678 -6.867 2.064 1.00 87.38 95 ALA A CA 1
ATOM 750 C C . ALA A 1 95 ? -2.199 -6.850 2.297 1.00 87.38 95 ALA A C 1
ATOM 752 O O . ALA A 1 95 ? -2.703 -5.979 3.005 1.00 87.38 95 ALA A O 1
ATOM 753 N N . ALA A 1 96 ? -2.934 -7.833 1.768 1.00 89.00 96 ALA A N 1
ATOM 754 C CA . ALA A 1 96 ? -4.374 -7.953 1.993 1.00 89.00 96 ALA A CA 1
ATOM 755 C C . ALA A 1 96 ? -4.714 -8.249 3.463 1.00 89.00 96 ALA A C 1
ATOM 757 O O . ALA A 1 96 ? -5.667 -7.685 4.009 1.00 89.00 96 ALA A O 1
ATOM 758 N N . GLU A 1 97 ? -3.945 -9.121 4.118 1.00 91.44 97 GLU A N 1
ATOM 759 C CA . GLU A 1 97 ? -4.092 -9.394 5.551 1.00 91.44 97 GLU A CA 1
ATOM 760 C C . GLU A 1 97 ? -3.807 -8.147 6.394 1.00 91.44 97 GLU A C 1
ATOM 762 O O . GLU A 1 97 ? -4.615 -7.784 7.255 1.00 91.44 97 GLU A O 1
ATOM 767 N N . GLN A 1 98 ? -2.709 -7.447 6.102 1.00 90.12 98 GLN A N 1
ATOM 768 C CA . GLN A 1 98 ? -2.333 -6.221 6.804 1.00 90.12 98 GLN 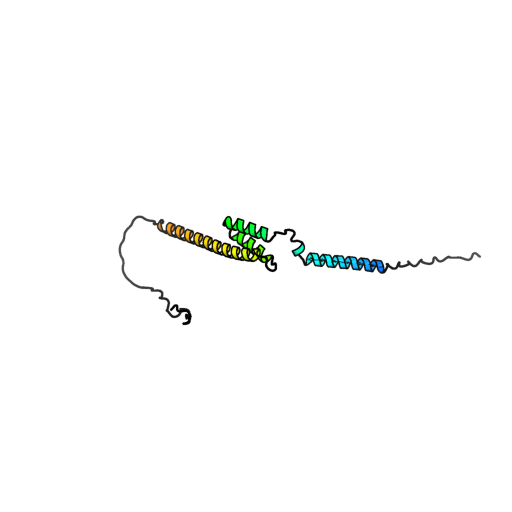A CA 1
ATOM 769 C C . GLN A 1 98 ? -3.348 -5.094 6.596 1.00 90.12 98 GLN A C 1
ATOM 771 O O . GLN A 1 98 ? -3.677 -4.379 7.541 1.00 90.12 98 GLN A O 1
ATOM 776 N N . HIS A 1 99 ? -3.931 -4.971 5.404 1.00 91.94 99 HIS A N 1
ATOM 777 C CA . HIS A 1 99 ? -4.998 -4.008 5.144 1.00 91.94 99 HIS A CA 1
ATOM 778 C C . HIS A 1 99 ? -6.226 -4.258 6.038 1.00 91.94 99 HIS A C 1
ATOM 780 O O . HIS A 1 99 ? -6.745 -3.333 6.666 1.00 91.94 99 HIS A O 1
ATOM 786 N N . LYS A 1 100 ? -6.663 -5.520 6.166 1.00 93.00 100 LYS A N 1
ATOM 787 C CA . LYS A 1 100 ? -7.774 -5.895 7.063 1.00 93.00 100 LYS A CA 1
ATOM 788 C C . LYS A 1 100 ? -7.437 -5.624 8.530 1.00 93.00 100 LYS A C 1
ATOM 790 O O . LYS A 1 100 ? -8.301 -5.188 9.295 1.00 93.00 100 LYS A O 1
ATOM 795 N N . LEU A 1 101 ? -6.193 -5.889 8.934 1.00 93.06 101 LEU A N 1
ATOM 796 C CA . LEU A 1 101 ? -5.713 -5.582 10.279 1.00 93.06 101 LEU A CA 1
ATOM 797 C C . LEU A 1 101 ? -5.791 -4.074 10.551 1.00 93.06 101 LEU A C 1
ATOM 799 O O . LEU A 1 101 ? -6.365 -3.673 11.565 1.00 93.06 101 LEU A O 1
ATOM 803 N N . ALA A 1 102 ? -5.258 -3.255 9.642 1.00 92.00 102 ALA A N 1
ATOM 804 C CA . ALA A 1 102 ? -5.255 -1.800 9.745 1.00 92.00 102 ALA A CA 1
ATOM 805 C C . ALA A 1 102 ? -6.679 -1.240 9.847 1.00 92.00 102 ALA A C 1
ATOM 807 O O . ALA A 1 102 ? -6.962 -0.437 10.734 1.00 92.00 102 ALA A O 1
ATOM 808 N N . GLU A 1 103 ? -7.606 -1.736 9.023 1.00 94.19 103 GLU A N 1
ATOM 809 C CA . GLU A 1 103 ? -9.015 -1.343 9.078 1.00 94.19 103 GLU A CA 1
ATOM 810 C C . GLU A 1 103 ? -9.645 -1.663 10.442 1.00 94.19 103 GLU A C 1
ATOM 812 O O . GLU A 1 103 ? -10.343 -0.834 11.035 1.00 94.19 103 GLU A O 1
ATOM 817 N N . ARG A 1 104 ? -9.381 -2.859 10.981 1.00 94.31 104 ARG A N 1
ATOM 818 C CA . ARG A 1 104 ? -9.886 -3.257 12.300 1.00 94.31 104 ARG A CA 1
ATOM 819 C C . ARG A 1 104 ? -9.345 -2.347 13.402 1.00 94.31 104 ARG A C 1
ATOM 821 O O . ARG A 1 104 ? -10.112 -1.936 14.273 1.00 94.31 104 ARG A O 1
ATOM 828 N N . LEU A 1 105 ? -8.050 -2.039 13.372 1.00 93.44 105 LEU A N 1
ATOM 829 C CA . LEU A 1 105 ? -7.410 -1.157 14.350 1.00 93.44 105 LEU A CA 1
ATOM 830 C C . LEU A 1 105 ? -7.940 0.277 14.248 1.00 93.44 105 LEU A C 1
ATOM 832 O O . LEU A 1 105 ? -8.239 0.885 15.274 1.00 93.44 105 LEU A O 1
ATOM 836 N N . GLN A 1 106 ? -8.165 0.774 13.031 1.00 94.50 106 GLN A N 1
ATOM 837 C CA . GLN A 1 106 ? -8.779 2.078 12.801 1.00 94.50 106 GLN A CA 1
ATOM 838 C C . GLN A 1 106 ? -10.206 2.145 13.354 1.00 94.50 106 GLN A C 1
ATOM 840 O O . GLN A 1 106 ? -10.588 3.109 14.011 1.00 94.50 106 GLN A O 1
ATOM 845 N N . ARG A 1 107 ? -11.017 1.102 13.152 1.00 92.88 107 ARG A N 1
ATOM 846 C CA . ARG A 1 107 ? -12.364 1.055 13.746 1.00 92.88 107 ARG A CA 1
ATOM 847 C C . ARG A 1 107 ? -12.310 1.047 15.273 1.00 92.88 107 ARG A C 1
ATOM 849 O O . ARG A 1 107 ? -13.125 1.709 15.912 1.00 92.88 107 ARG A O 1
ATOM 856 N N . GLN A 1 108 ? -11.355 0.329 15.863 1.00 93.81 108 GLN A N 1
ATOM 857 C CA . GLN A 1 108 ? -11.171 0.313 17.316 1.00 93.81 108 GLN A CA 1
ATOM 858 C C . GLN A 1 108 ? -10.725 1.674 17.862 1.00 93.81 108 GLN A C 1
ATOM 860 O O . GLN A 1 108 ? -11.237 2.096 18.900 1.00 93.81 108 GLN A O 1
ATOM 865 N N . SER A 1 109 ? -9.809 2.372 17.184 1.00 92.12 109 SER A N 1
ATOM 866 C CA . SER A 1 109 ? -9.346 3.699 17.608 1.00 92.12 109 SER A CA 1
ATOM 867 C C . SER A 1 109 ? -10.486 4.722 17.576 1.00 92.12 109 SER A C 1
ATOM 869 O O . SER A 1 109 ? -10.692 5.438 18.555 1.00 92.12 109 SER A O 1
ATOM 871 N N . LEU A 1 110 ? -11.301 4.709 16.517 1.00 91.81 110 LEU A N 1
ATOM 872 C CA . LEU A 1 110 ? -12.486 5.561 16.389 1.00 91.81 110 LEU A CA 1
ATOM 873 C C . LEU A 1 110 ? -13.547 5.244 17.452 1.00 91.81 110 LEU A C 1
ATOM 875 O O . LEU A 1 110 ? -14.106 6.159 18.055 1.00 91.81 110 LEU A O 1
ATOM 879 N N . ALA A 1 111 ? -13.804 3.961 17.726 1.00 91.50 111 ALA A N 1
ATOM 880 C CA . ALA A 1 111 ? -14.759 3.551 18.757 1.00 91.50 111 ALA A CA 1
ATOM 881 C C . ALA A 1 111 ? -14.322 4.002 20.159 1.00 91.50 111 ALA A C 1
ATOM 883 O O . ALA A 1 111 ? -15.148 4.473 20.940 1.00 91.50 111 ALA A O 1
ATOM 884 N N . ARG A 1 112 ? -13.022 3.903 20.467 1.00 88.88 112 ARG A N 1
ATOM 885 C CA . ARG A 1 112 ? -12.461 4.404 21.730 1.00 88.88 112 ARG A CA 1
ATOM 886 C C . ARG A 1 112 ? -12.578 5.918 21.835 1.00 88.88 112 ARG A C 1
ATOM 888 O O . ARG A 1 112 ? -13.063 6.397 22.852 1.00 88.88 112 ARG A O 1
ATOM 895 N N . ALA A 1 113 ? -12.216 6.649 20.781 1.00 89.06 113 ALA A N 1
ATOM 896 C CA . ALA A 1 113 ? -12.357 8.102 20.755 1.00 89.06 113 ALA A CA 1
ATOM 897 C C . ALA A 1 113 ? -13.813 8.529 21.020 1.00 89.06 113 ALA A C 1
ATOM 899 O O . ALA A 1 113 ? -14.060 9.388 21.862 1.00 89.06 113 ALA A O 1
ATOM 900 N N . ALA A 1 114 ? -14.782 7.860 20.386 1.00 89.12 114 ALA A N 1
ATOM 901 C CA . ALA A 1 114 ? -16.204 8.127 20.598 1.00 89.12 114 ALA A CA 1
ATOM 902 C C . ALA A 1 114 ? -16.680 7.813 22.031 1.00 89.12 114 ALA A C 1
ATOM 904 O O . ALA A 1 114 ? -17.533 8.527 22.561 1.00 89.12 114 ALA A O 1
ATOM 905 N N . ALA A 1 115 ? -16.147 6.762 22.664 1.00 88.38 115 ALA A N 1
ATOM 906 C CA . ALA A 1 115 ? -16.459 6.430 24.054 1.00 88.38 115 ALA A CA 1
ATOM 907 C C . ALA A 1 115 ? -15.939 7.509 25.016 1.00 88.38 115 ALA A C 1
ATOM 909 O O . ALA A 1 115 ? -16.708 8.015 25.831 1.00 88.38 115 ALA A O 1
ATOM 910 N N . THR A 1 116 ? -14.687 7.947 24.846 1.00 87.44 116 THR A N 1
ATOM 911 C CA . THR A 1 116 ? -14.086 8.995 25.685 1.00 87.44 116 THR A CA 1
ATOM 912 C C . THR A 1 116 ? -14.855 10.312 25.589 1.00 87.44 116 THR A C 1
ATOM 914 O O . THR A 1 116 ? -15.085 10.963 26.607 1.00 87.44 116 THR A O 1
ATOM 917 N N . THR A 1 117 ? -15.319 10.697 24.392 1.00 84.31 117 THR A N 1
ATOM 918 C CA . THR A 1 117 ? -16.140 11.908 24.209 1.00 84.31 117 THR A CA 1
ATOM 919 C C . THR A 1 117 ? -17.489 11.819 24.927 1.00 84.31 117 THR A C 1
ATOM 921 O O . THR A 1 117 ? -17.970 12.821 25.459 1.00 84.31 117 THR A O 1
ATOM 924 N N . ARG A 1 118 ? -18.119 10.635 24.967 1.00 79.62 118 ARG A N 1
ATOM 925 C CA . ARG A 1 118 ? -19.385 10.436 25.695 1.00 79.62 118 ARG A CA 1
ATOM 926 C C . ARG A 1 118 ? -19.197 10.545 27.201 1.00 79.62 118 ARG A C 1
ATOM 928 O O . ARG A 1 118 ? -20.023 11.179 27.847 1.00 79.62 118 ARG A O 1
ATOM 935 N N . GLU A 1 119 ? -18.126 9.969 27.737 1.00 76.44 119 GLU A N 1
ATOM 936 C CA . GLU A 1 119 ? -17.819 10.028 29.171 1.00 76.44 119 GLU A CA 1
ATOM 937 C C . GLU A 1 119 ? -17.536 11.468 29.623 1.00 76.44 119 GLU A C 1
ATOM 939 O O . GLU A 1 119 ? -18.205 11.961 30.527 1.00 76.44 119 GLU A O 1
ATOM 944 N N . THR A 1 120 ? -16.664 12.197 28.916 1.00 78.69 120 THR A N 1
ATOM 945 C CA . THR A 1 120 ? -16.380 13.617 29.227 1.00 78.69 120 THR A CA 1
ATOM 946 C C . THR A 1 120 ? -17.612 14.519 29.102 1.00 78.69 120 THR A C 1
ATOM 948 O O . THR A 1 120 ? -17.800 15.422 29.916 1.00 78.69 120 THR A O 1
ATOM 951 N N . SER A 1 121 ? -18.488 14.276 28.122 1.00 71.00 121 SER A N 1
ATOM 952 C CA . SER A 1 121 ? -19.727 15.057 27.967 1.00 71.00 121 SER A CA 1
ATOM 953 C C . SER A 1 121 ? -20.776 14.728 29.038 1.00 71.00 121 SER A C 1
ATOM 955 O O . SER A 1 121 ? -21.527 15.611 29.451 1.00 71.00 121 SER A O 1
ATOM 957 N N . ALA A 1 122 ? -20.839 13.475 29.502 1.00 68.88 122 ALA A N 1
ATOM 958 C CA . ALA A 1 122 ? -21.748 13.058 30.570 1.00 68.88 122 ALA A CA 1
ATOM 959 C C . ALA A 1 122 ? -21.329 13.618 31.940 1.00 68.88 122 ALA A C 1
ATOM 961 O O . ALA A 1 122 ? -22.187 13.988 32.740 1.00 68.88 122 ALA A O 1
ATOM 962 N N . GLU A 1 123 ? -20.025 13.738 32.188 1.00 59.62 123 GLU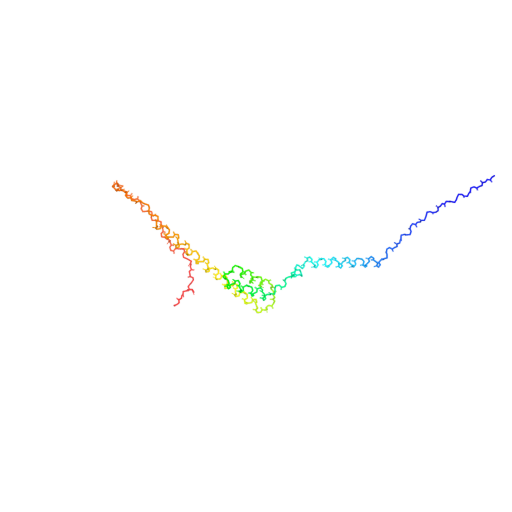 A N 1
ATOM 963 C CA . GLU A 1 123 ? -19.474 14.291 33.430 1.00 59.62 123 GLU A CA 1
ATOM 964 C C . GLU A 1 123 ? -19.607 15.828 33.490 1.00 59.62 123 GLU A C 1
ATOM 966 O O . GLU A 1 123 ? -19.973 16.392 34.524 1.00 59.62 123 GLU A O 1
ATOM 971 N N . ALA A 1 124 ? -19.443 16.521 32.355 1.00 60.06 124 ALA A N 1
ATOM 972 C CA . ALA A 1 124 ? -19.681 17.966 32.251 1.00 60.06 124 ALA A CA 1
ATOM 973 C C . ALA A 1 124 ? -21.158 18.358 32.478 1.00 60.06 124 ALA A C 1
ATOM 975 O O . ALA A 1 124 ? -21.446 19.456 32.954 1.00 60.06 124 ALA A O 1
ATOM 976 N N . GLY A 1 125 ? -22.103 17.456 32.191 1.00 56.91 125 GLY A N 1
ATOM 977 C CA . GLY A 1 125 ? -23.531 17.658 32.455 1.00 56.91 125 GLY A CA 1
ATOM 978 C C . GLY A 1 125 ? -23.939 17.537 33.930 1.00 56.91 125 GLY A C 1
ATOM 979 O O . GLY A 1 125 ? -25.032 17.972 34.281 1.00 56.91 125 GLY A O 1
ATOM 980 N N . GLN A 1 126 ? -23.090 16.974 34.802 1.00 55.97 126 GLN A N 1
ATOM 981 C CA . GLN A 1 126 ? -23.399 16.776 36.229 1.00 55.97 126 GLN A CA 1
ATOM 982 C C . GLN A 1 126 ? -22.852 17.874 37.156 1.00 55.97 126 GLN A C 1
ATOM 984 O O . GLN A 1 126 ? -23.251 17.933 38.316 1.00 55.97 126 GLN A O 1
ATOM 989 N N . THR A 1 127 ? -21.996 18.783 36.672 1.00 54.81 127 THR A N 1
ATOM 990 C CA . THR A 1 127 ? -21.419 19.870 37.494 1.00 54.81 127 THR A CA 1
ATOM 991 C C . THR A 1 127 ? -22.077 21.239 37.289 1.00 54.81 127 THR A C 1
ATOM 993 O O . THR A 1 127 ? -21.841 22.155 38.076 1.00 54.81 127 THR A O 1
ATOM 996 N N . ALA A 1 128 ? -22.974 21.389 36.311 1.00 54.84 128 ALA A N 1
ATOM 997 C CA . ALA A 1 128 ? -23.767 22.603 36.123 1.00 54.84 128 ALA A CA 1
ATOM 998 C C . ALA A 1 128 ? -25.113 22.515 36.869 1.00 54.84 128 ALA A C 1
ATOM 1000 O O . ALA A 1 128 ? -26.174 22.428 36.256 1.00 54.84 128 ALA A O 1
ATOM 1001 N N . SER A 1 129 ? -25.068 22.546 38.205 1.00 50.03 129 SER A N 1
ATOM 1002 C CA . SER A 1 129 ? -26.242 22.811 39.047 1.00 50.03 129 SER A CA 1
ATOM 1003 C C . SER A 1 129 ? -26.231 24.289 39.457 1.00 50.03 129 SER A C 1
ATOM 1005 O O . SER A 1 129 ? -25.439 24.661 40.325 1.00 50.03 129 SER A O 1
ATOM 1007 N N . PRO A 1 130 ? -27.058 25.165 38.858 1.00 58.59 130 PRO A N 1
ATOM 1008 C CA . PRO A 1 130 ? -27.223 26.522 39.344 1.00 58.59 130 PRO A CA 1
ATOM 1009 C C . PRO A 1 130 ? -28.284 26.559 40.450 1.00 58.59 130 PRO A C 1
ATOM 1011 O O . PRO A 1 130 ? -29.372 26.011 40.298 1.00 58.59 130 PRO A O 1
ATOM 1014 N N . GLY A 1 131 ? -27.989 27.291 41.523 1.00 48.28 131 GLY A N 1
ATOM 1015 C CA . GLY A 1 131 ? -29.022 27.964 42.311 1.00 48.28 131 GLY A CA 1
ATOM 1016 C C . GLY A 1 131 ? -29.217 27.446 43.728 1.00 48.28 131 GLY A C 1
ATOM 1017 O O . GLY A 1 131 ? -29.828 26.406 43.960 1.00 48.28 131 GLY A O 1
ATOM 1018 N N . GLY A 1 132 ? -28.763 28.255 44.687 1.00 54.69 132 GLY A N 1
ATOM 1019 C CA . GLY A 1 132 ? -29.369 28.289 46.009 1.00 54.69 132 GLY A CA 1
ATOM 1020 C C . GLY A 1 132 ? -30.817 28.790 45.953 1.00 54.69 132 GLY A C 1
ATOM 1021 O O . GLY A 1 132 ? -31.204 29.442 44.992 1.00 54.69 132 GLY A O 1
ATOM 1022 N N . ALA A 1 133 ? -31.549 28.446 47.018 1.00 52.28 133 ALA A N 1
ATOM 1023 C CA . ALA A 1 133 ? -32.760 29.068 47.563 1.00 52.28 133 ALA A CA 1
ATOM 1024 C C . ALA A 1 133 ? -33.833 29.568 46.568 1.00 52.28 133 ALA A C 1
ATOM 1026 O O . ALA A 1 133 ? -33.627 30.522 45.834 1.00 52.28 133 ALA A O 1
ATOM 1027 N N . GLU A 1 134 ? -35.061 29.045 46.657 1.00 42.59 134 GLU A N 1
ATOM 1028 C CA . GLU A 1 134 ? -36.095 29.612 47.544 1.00 42.59 134 GLU A CA 1
ATOM 1029 C C . GLU A 1 134 ? -37.497 29.024 47.231 1.00 42.59 134 GLU A C 1
ATOM 1031 O O . GLU A 1 134 ? -37.964 29.039 46.100 1.00 42.59 134 GLU A O 1
ATOM 1036 N N . GLN A 1 135 ? -38.138 28.497 48.282 1.00 45.28 135 GLN A N 1
ATOM 1037 C CA . GLN A 1 135 ? -39.587 28.437 48.565 1.00 45.28 135 GLN A CA 1
ATOM 1038 C C . GLN A 1 135 ? -40.590 27.799 47.567 1.00 45.28 135 GLN A C 1
ATOM 1040 O O . GLN A 1 135 ? -40.960 28.324 46.524 1.00 45.28 135 GLN A O 1
ATOM 1045 N N . THR A 1 136 ? -41.182 26.696 48.037 1.00 46.44 136 THR A N 1
ATOM 1046 C CA . THR A 1 136 ? -42.577 26.265 47.782 1.00 46.44 136 THR A CA 1
ATOM 1047 C C . THR A 1 136 ? -43.566 27.174 48.559 1.00 46.44 136 THR A C 1
ATOM 1049 O O . THR A 1 136 ? -43.089 27.831 49.486 1.00 46.44 136 THR A O 1
ATOM 1052 N N . PRO A 1 137 ? -44.913 27.201 48.317 1.00 64.50 137 PRO A N 1
ATOM 1053 C CA . PRO A 1 137 ? -45.755 26.059 47.907 1.00 64.50 137 PRO A CA 1
ATOM 1054 C C . PRO A 1 137 ? -47.015 26.324 47.027 1.00 64.50 137 PRO A C 1
ATOM 1056 O O . PRO A 1 137 ? -47.485 27.443 46.862 1.00 64.50 137 PRO A O 1
ATOM 1059 N N . ARG A 1 138 ? -47.655 25.197 46.648 1.00 50.75 138 ARG A N 1
ATOM 1060 C CA . ARG A 1 138 ? -49.092 24.982 46.323 1.00 50.75 138 ARG A CA 1
ATOM 1061 C C . ARG A 1 138 ? -49.619 25.452 44.953 1.00 50.75 138 ARG A C 1
ATOM 1063 O O . ARG A 1 138 ? -49.795 26.638 44.739 1.00 50.75 138 ARG A O 1
ATOM 1070 N N . SER A 1 139 ? -50.083 24.500 44.127 1.00 46.47 139 SER A N 1
ATOM 1071 C CA . SER A 1 139 ? -51.505 24.384 43.726 1.00 46.47 139 SER A CA 1
ATOM 1072 C C . SER A 1 139 ? -51.763 23.207 42.756 1.00 46.47 139 SER A C 1
ATOM 1074 O O . SER A 1 139 ? -51.165 23.125 41.694 1.00 46.47 139 SER A O 1
ATOM 1076 N N . ALA A 1 140 ? -52.661 22.312 43.180 1.00 46.56 140 ALA A N 1
ATOM 1077 C CA . ALA A 1 140 ? -53.714 21.602 42.436 1.00 46.56 140 ALA A CA 1
ATOM 1078 C C . ALA A 1 140 ? -53.508 20.974 41.022 1.00 46.56 140 ALA A C 1
ATOM 1080 O O . ALA A 1 140 ? -53.533 21.664 40.011 1.00 46.56 140 ALA A O 1
ATOM 1081 N N . ALA A 1 141 ? -53.652 19.634 41.008 1.00 52.97 141 ALA A N 1
ATOM 1082 C CA . ALA A 1 141 ? -54.526 18.831 40.115 1.00 52.97 141 ALA A CA 1
ATOM 1083 C C . ALA A 1 141 ? -54.043 18.500 38.662 1.00 52.97 141 ALA A C 1
ATOM 1085 O O . ALA A 1 141 ? -52.967 18.939 38.273 1.00 52.97 141 ALA A O 1
ATOM 1086 N N . PRO A 1 142 ? -54.710 17.582 37.912 1.00 61.12 142 PRO A N 1
ATOM 1087 C CA . PRO A 1 142 ? -54.142 16.274 37.548 1.00 61.12 142 PRO A CA 1
ATOM 1088 C C . PRO A 1 142 ? -54.041 16.016 36.023 1.00 61.12 142 PRO A C 1
ATOM 1090 O O . PRO A 1 142 ? -54.510 16.812 35.218 1.00 61.12 142 PRO A O 1
ATOM 1093 N N . ASP A 1 143 ? -53.514 14.835 35.666 1.00 47.75 143 ASP A N 1
ATOM 1094 C CA . ASP A 1 143 ? -53.582 14.176 34.344 1.00 47.75 143 ASP A CA 1
ATOM 1095 C C . ASP A 1 143 ? -52.773 14.831 33.198 1.00 47.75 143 ASP A C 1
ATOM 1097 O O . ASP A 1 143 ? -52.785 16.030 32.981 1.00 47.75 143 ASP A O 1
ATOM 1101 N N . LYS A 1 144 ? -52.028 14.112 32.351 1.00 47.31 144 LYS A N 1
ATOM 1102 C CA . LYS A 1 144 ? -52.286 12.804 31.741 1.00 47.31 144 LYS A CA 1
ATOM 1103 C C . LYS A 1 144 ? -50.961 12.071 31.525 1.00 47.31 144 LYS A C 1
ATOM 1105 O O . LYS A 1 144 ? -50.002 12.637 31.008 1.00 47.31 144 LYS A O 1
ATOM 1110 N N . ARG A 1 145 ? -50.936 10.778 31.851 1.00 52.44 145 ARG A N 1
ATOM 1111 C CA . ARG A 1 145 ? -49.906 9.841 31.391 1.00 52.44 145 ARG A CA 1
ATOM 1112 C C . ARG A 1 145 ? -49.965 9.751 29.865 1.00 52.44 145 ARG A C 1
ATOM 1114 O O . ARG A 1 145 ? -50.848 9.093 29.324 1.00 52.44 145 ARG A O 1
ATOM 1121 N N . THR A 1 146 ? -49.011 10.355 29.174 1.00 55.06 146 THR A N 1
ATOM 1122 C CA . THR A 1 146 ? -48.654 9.974 27.806 1.00 55.06 146 THR A CA 1
ATOM 1123 C C . THR A 1 146 ? -47.586 8.890 27.883 1.00 55.06 146 THR A C 1
ATOM 1125 O O . THR A 1 146 ? -46.387 9.134 27.790 1.00 55.06 146 THR A O 1
ATOM 1128 N N . ALA A 1 147 ? -48.041 7.656 28.103 1.00 57.97 147 ALA A N 1
ATOM 1129 C CA . ALA A 1 147 ? -47.248 6.483 27.777 1.00 57.97 147 ALA A CA 1
ATOM 1130 C C . ALA A 1 147 ? -47.148 6.401 26.246 1.00 57.97 147 ALA A C 1
ATOM 1132 O O . ALA A 1 147 ? -48.144 6.137 25.574 1.00 57.97 147 ALA A O 1
ATOM 1133 N N . SER A 1 148 ? -45.958 6.653 25.708 1.00 55.50 148 SER A N 1
ATOM 1134 C CA . SER A 1 148 ? -45.605 6.295 24.332 1.00 55.50 148 SER A CA 1
ATOM 1135 C C . SER A 1 148 ? -45.014 4.879 24.293 1.00 55.50 148 SER A C 1
ATOM 1137 O O . SER A 1 148 ? -44.498 4.397 25.302 1.00 55.50 148 SER A O 1
ATOM 1139 N N . PRO A 1 149 ? -45.185 4.168 23.169 1.00 55.62 149 PRO A N 1
ATOM 1140 C CA . PRO A 1 149 ? -45.731 2.819 23.185 1.00 55.62 149 PRO A CA 1
ATOM 1141 C C . PRO A 1 149 ? -44.664 1.728 23.254 1.00 55.62 149 PRO A C 1
ATOM 1143 O O . PRO A 1 149 ? -43.598 1.826 22.652 1.00 55.62 149 PRO A O 1
ATOM 1146 N N . ALA A 1 150 ? -45.015 0.644 23.945 1.00 59.88 150 ALA A N 1
ATOM 1147 C CA . ALA A 1 150 ? -44.322 -0.629 23.855 1.00 59.88 150 ALA A CA 1
ATOM 1148 C C . ALA A 1 150 ? -44.309 -1.105 22.395 1.00 59.88 150 ALA A C 1
ATOM 1150 O O . ALA A 1 150 ? -45.358 -1.244 21.759 1.00 59.88 150 ALA A O 1
ATOM 1151 N N . THR A 1 151 ? -43.109 -1.347 21.877 1.00 58.34 151 THR A N 1
ATOM 1152 C CA . THR A 1 151 ? -42.863 -1.962 20.577 1.00 58.34 151 THR A CA 1
ATOM 1153 C C . THR A 1 151 ? -43.667 -3.255 20.466 1.00 58.34 151 THR A C 1
ATOM 1155 O O . THR A 1 151 ? -43.543 -4.170 21.282 1.00 58.34 151 THR A O 1
ATOM 1158 N N . ARG A 1 152 ? -44.545 -3.305 19.467 1.00 58.00 152 ARG A N 1
ATOM 1159 C CA . ARG A 1 152 ? -45.403 -4.449 19.160 1.00 58.00 152 ARG A CA 1
ATOM 1160 C C . ARG A 1 152 ? -44.505 -5.635 18.764 1.00 58.00 152 ARG A C 1
ATOM 1162 O O . ARG A 1 152 ? -43.622 -5.446 17.932 1.00 58.00 152 ARG A O 1
ATOM 1169 N N . PRO A 1 153 ? -44.724 -6.860 19.272 1.00 56.19 153 PRO A N 1
ATOM 1170 C CA . PRO A 1 153 ? -43.867 -8.022 18.989 1.00 56.19 153 PRO A CA 1
ATOM 1171 C C . PRO A 1 153 ? -44.011 -8.586 17.557 1.00 56.19 153 PRO A C 1
ATOM 1173 O O . PRO A 1 153 ? -43.680 -9.741 17.313 1.00 56.19 153 PRO A O 1
ATOM 1176 N N . ALA A 1 154 ? -44.514 -7.791 16.608 1.00 59.62 154 ALA A N 1
ATOM 1177 C CA . ALA A 1 154 ? -44.770 -8.197 15.227 1.00 59.62 154 ALA A CA 1
ATOM 1178 C C . ALA A 1 154 ? -43.654 -7.792 14.239 1.00 59.62 154 ALA A C 1
ATOM 1180 O O . ALA A 1 154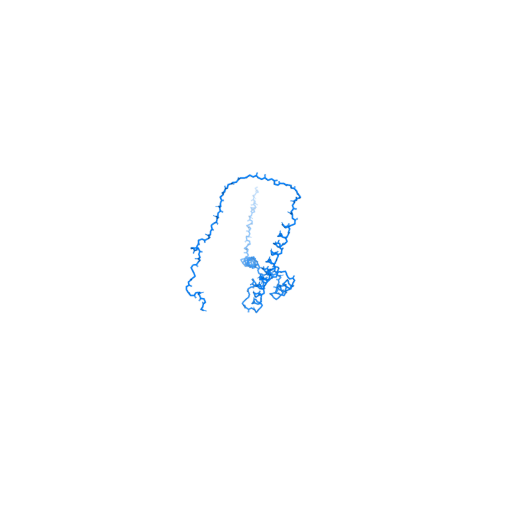 ? -43.672 -8.273 13.114 1.00 59.62 154 ALA A O 1
ATOM 1181 N N . ASP A 1 155 ? -42.676 -6.979 14.660 1.00 55.69 155 ASP A N 1
ATOM 1182 C CA . ASP A 1 155 ? -41.547 -6.532 13.817 1.00 55.69 155 ASP A CA 1
ATO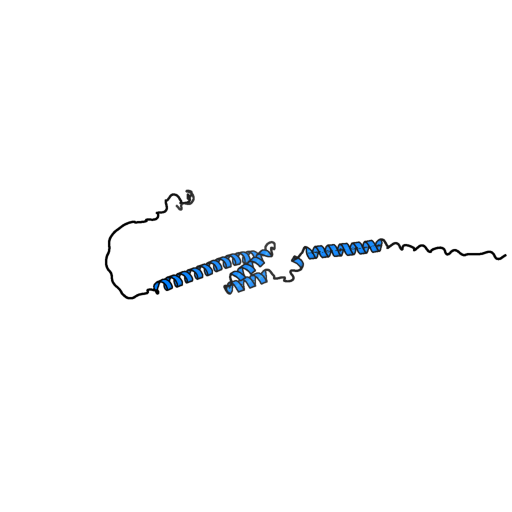M 1183 C C . ASP A 1 155 ? -40.242 -7.313 14.068 1.00 55.69 155 ASP A C 1
ATOM 1185 O O . ASP A 1 155 ? -39.145 -6.857 13.744 1.00 55.69 155 ASP A O 1
ATOM 1189 N N . MET A 1 156 ? -40.329 -8.512 14.652 1.00 62.16 156 MET A N 1
ATOM 1190 C CA . MET A 1 156 ? -39.166 -9.398 14.731 1.00 62.16 156 MET A CA 1
ATOM 1191 C C . MET A 1 156 ? -38.947 -10.076 13.371 1.00 62.16 156 MET A C 1
ATOM 1193 O O . MET A 1 156 ? -39.889 -10.667 12.837 1.00 62.16 156 MET A O 1
ATOM 1197 N N . PRO A 1 157 ? -37.724 -10.051 12.810 1.00 68.88 157 PRO A N 1
ATOM 1198 C CA . PRO A 1 157 ? -37.416 -10.840 11.629 1.00 68.88 157 PRO A CA 1
ATOM 1199 C C . PRO A 1 157 ? -37.663 -12.316 11.950 1.00 68.88 157 PRO A C 1
ATOM 1201 O O . PRO A 1 157 ? -37.185 -12.837 12.958 1.00 68.88 157 PRO A O 1
ATOM 1204 N N . PHE A 1 158 ? -38.445 -12.984 11.103 1.00 71.94 158 PHE A N 1
ATOM 1205 C CA . PHE A 1 158 ? -38.686 -14.419 11.187 1.00 71.94 158 PHE A CA 1
ATOM 1206 C C . PHE A 1 158 ? -37.339 -15.152 11.155 1.00 71.94 158 PHE A C 1
ATOM 1208 O O . PHE A 1 158 ? -36.663 -15.173 10.129 1.00 71.94 158 PHE A O 1
ATOM 1215 N N . ILE A 1 159 ? -36.931 -15.726 12.289 1.00 75.38 159 ILE A N 1
ATOM 1216 C CA . ILE A 1 159 ? -35.744 -16.579 12.367 1.00 75.38 159 ILE A CA 1
ATOM 1217 C C . ILE A 1 159 ? -36.180 -17.976 11.905 1.00 75.38 159 ILE A C 1
ATOM 1219 O O . ILE A 1 159 ? -36.969 -18.617 12.613 1.00 75.38 159 ILE A O 1
ATOM 1223 N N . PRO A 1 160 ? -35.714 -18.459 10.738 1.00 74.94 160 PRO A N 1
ATOM 1224 C CA . PRO A 1 160 ? -36.048 -19.794 10.270 1.00 74.94 160 PRO A CA 1
ATOM 1225 C C . PRO A 1 160 ? -35.578 -20.853 11.283 1.00 74.94 160 PRO A C 1
ATOM 1227 O O . PRO A 1 160 ? -34.560 -20.665 11.957 1.00 74.94 160 PRO A O 1
ATOM 1230 N N . PRO A 1 161 ? -36.305 -21.978 11.409 1.00 70.88 161 PRO A N 1
ATOM 1231 C CA . PRO A 1 161 ? -36.063 -22.990 12.442 1.00 70.88 161 PRO A CA 1
ATOM 1232 C C . PRO A 1 161 ? -34.665 -23.627 12.386 1.00 70.88 161 PRO A C 1
ATOM 1234 O O . PRO A 1 161 ? -34.235 -24.218 13.372 1.00 70.88 161 PRO A O 1
ATOM 1237 N N . GLU A 1 162 ? -33.938 -23.465 11.281 1.00 73.56 162 GLU A N 1
ATOM 1238 C CA . GLU A 1 162 ? -32.584 -23.989 11.076 1.00 73.56 162 GLU A CA 1
ATOM 1239 C C . GLU A 1 162 ? -31.489 -23.240 11.861 1.00 73.56 162 GLU A C 1
ATOM 1241 O O . GLU A 1 162 ? -30.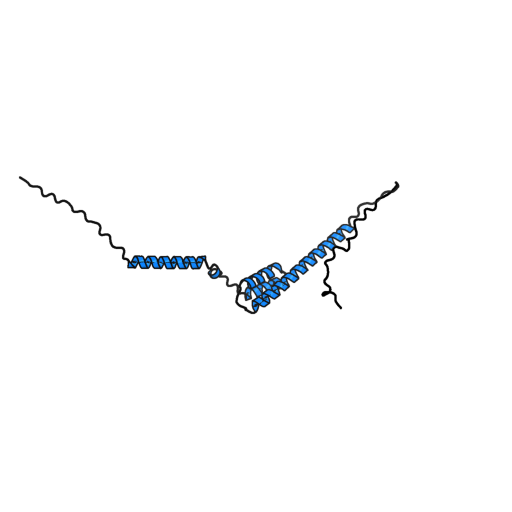388 -23.759 12.012 1.00 73.56 162 GLU A O 1
ATOM 1246 N N . LEU A 1 163 ? -31.779 -22.047 12.399 1.00 64.06 163 LEU A N 1
ATOM 1247 C CA . LEU A 1 163 ? -30.814 -21.212 13.135 1.00 64.06 163 LEU A CA 1
ATOM 1248 C C . LEU A 1 163 ? -30.965 -21.272 14.665 1.00 64.06 163 LEU A C 1
ATOM 1250 O O . LEU A 1 163 ? -30.345 -20.479 15.375 1.00 64.06 163 LEU A O 1
ATOM 1254 N N . ARG A 1 164 ? -31.780 -22.189 15.205 1.00 77.25 164 ARG A N 1
ATOM 1255 C CA . ARG A 1 164 ? -31.869 -22.377 16.662 1.00 77.25 164 ARG A CA 1
ATOM 1256 C C . ARG A 1 164 ? -30.725 -23.284 17.138 1.00 77.25 164 ARG A C 1
ATOM 1258 O O . ARG A 1 164 ? -30.664 -24.429 16.687 1.00 77.25 164 ARG A O 1
ATOM 1265 N N . PRO A 1 165 ? -29.832 -22.822 18.035 1.00 74.00 165 PRO A N 1
ATOM 1266 C CA . PRO A 1 165 ? -28.853 -23.707 18.659 1.00 74.00 165 PRO A CA 1
ATOM 1267 C C . PRO A 1 165 ? -29.588 -24.784 19.473 1.00 74.00 165 PRO A C 1
ATOM 1269 O O . PRO A 1 165 ? -30.600 -24.488 20.113 1.00 74.00 165 PRO A O 1
ATOM 1272 N N . ARG A 1 166 ? -29.114 -26.031 19.379 1.00 64.69 166 ARG A N 1
ATOM 1273 C CA . ARG A 1 166 ? -29.617 -27.169 20.163 1.00 64.69 166 ARG A CA 1
ATOM 1274 C C . ARG A 1 166 ? -29.141 -27.114 21.605 1.00 64.69 166 ARG A C 1
ATOM 1276 O O . ARG A 1 166 ? -27.988 -26.678 21.811 1.00 64.69 166 ARG A O 1
#

Radius of gyration: 43.08 Å; chains: 1; bounding box: 72×74×146 Å

Sequence (166 aa):
MNRSNDSVPVPHRPRLQPYGRGRLLVVMLAVAAAIHAAILVAFTPAIFRTDYESPERLYELGEAELARGRYTEAMALFQKVLDLQPKLPPIFEKAAEQHKLAERLQRQSLARAAATTRETSAEAGQTASPGGAEQTPRSAAPDKRTASPATRPADMPFIPPELRPR

Foldseek 3Di:
DDDDDDDDDDDDDDDPDPPPPVVVVVVVVVVVVVVVVVCVVVVCPVVVPVPCCDLVNLQVVLVVCVVVVNLVSSLVSLVVSCVVDDPDDPSNVVSVVSNVVSVVSVVVVVVVVVVVVVVVVVVVVVPPDDDDDDDDDDDDDDDDDPDDDDDDPPPDPDDPPVPDDD

pLDDT: mean 73.2, std 15.42, range [41.47, 94.5]

Secondary structure (DSSP, 8-state):
-------PPPP---------HHHHHHHHHHHHHHHHHHHHHHH-TTTT------HHHHHHHHHHHHHTT-HHHHHHHHHHHHHT--S--HHHHHHHHHHHHHHHHHHHHHHHHHHHHHHHHHHHTTS--------------------PPPPPTT-S----GGG---